Protein AF-A0A6A3P4S3-F1 (afdb_monomer_lite)

Organism: NCBI:txid129364

Radius of gyration: 17.65 Å; chains: 1; bounding box: 42×30×50 Å

Foldseek 3Di:
DQQVVLVVVCVVPVLLVVLLVLLLLLLCCCVPPPVVVQQVLCPDPVHPDRQDQQHADSRALVSSLSSLVSCVVCLVVLQVQLPDDCLLPDPDPVSNVSSVSNSCQSPPPVSVVSSVLSCLQSVVVNVLVVCVVVDVDDVVSVVVVVVPNCVSVVD

Sequence (155 aa):
MCRTLVKDVMSFLKWLEKLVAGCKDVVVFFKKMMWYKLKIKAATPEIKAPPSLAIPCDTRWGSILACLQSVLKPEKILLQLVTERGFLAAPSKAKKAGRRAVFDFVTGKELVVQREKAAKLLEPLVKFQGRFEKNRAVASEVFEMVLVLPDQIAK

Secondary structure (DSSP, 8-state):
-HHHHHHHHHHH-HHHHHHHHHHHHHHHHHHHHSHHHHHHHHTSTT-SS--------TT-HHHHHHHHHHHHTTHHHHHHHHTSTTTT--SSHHHHHHHHHHHHHHH-THHHHHHHHHHHHHHHHHHHHHHHHHS---HHHHHHHHHHHHHHH--

Structure (mmCIF, N/CA/C/O backbone):
data_AF-A0A6A3P4S3-F1
#
_entry.id   AF-A0A6A3P4S3-F1
#
loop_
_atom_site.group_PDB
_atom_site.id
_atom_site.type_symbol
_atom_site.label_atom_id
_atom_site.label_alt_id
_atom_site.label_comp_id
_atom_site.label_asym_id
_atom_site.label_entity_id
_atom_site.label_seq_id
_atom_site.pdbx_PDB_ins_code
_atom_site.Cartn_x
_atom_site.Cartn_y
_atom_site.Cartn_z
_atom_site.occupancy
_atom_site.B_iso_or_equiv
_atom_site.auth_seq_id
_atom_site.auth_comp_id
_atom_site.auth_asym_id
_atom_site.auth_atom_id
_atom_site.pdbx_PDB_model_num
ATOM 1 N N . MET A 1 1 ? 4.101 6.287 -25.239 1.00 47.91 1 MET A N 1
ATOM 2 C CA . MET A 1 1 ? 4.394 4.855 -25.001 1.00 47.91 1 MET A CA 1
ATOM 3 C C . MET A 1 1 ? 4.071 4.392 -23.577 1.00 47.91 1 MET A C 1
ATOM 5 O O . MET A 1 1 ? 3.376 3.399 -23.438 1.00 47.91 1 MET A O 1
ATOM 9 N N . CYS A 1 2 ? 4.470 5.108 -22.517 1.00 57.56 2 CYS A N 1
ATOM 10 C CA . CYS A 1 2 ? 4.378 4.594 -21.137 1.00 57.56 2 CYS A CA 1
ATOM 11 C C . CYS A 1 2 ? 2.956 4.321 -20.593 1.00 57.56 2 CYS A C 1
ATOM 13 O O . CYS A 1 2 ? 2.782 3.396 -19.811 1.00 57.56 2 CYS A O 1
ATOM 15 N N . ARG A 1 3 ? 1.922 5.075 -21.006 1.00 63.25 3 ARG A N 1
ATOM 16 C CA . ARG A 1 3 ? 0.555 4.917 -20.459 1.00 63.25 3 ARG A CA 1
ATOM 17 C C . ARG A 1 3 ? -0.093 3.570 -20.803 1.00 63.25 3 ARG A C 1
ATOM 19 O O . ARG A 1 3 ? -0.800 3.023 -19.964 1.00 63.25 3 ARG A O 1
ATOM 26 N N . THR A 1 4 ? 0.106 3.070 -22.022 1.00 66.75 4 THR A N 1
ATOM 27 C CA . THR A 1 4 ? -0.476 1.794 -22.473 1.00 66.75 4 THR A CA 1
ATOM 28 C C . THR A 1 4 ? 0.213 0.632 -21.770 1.00 66.75 4 THR A C 1
ATOM 30 O O . 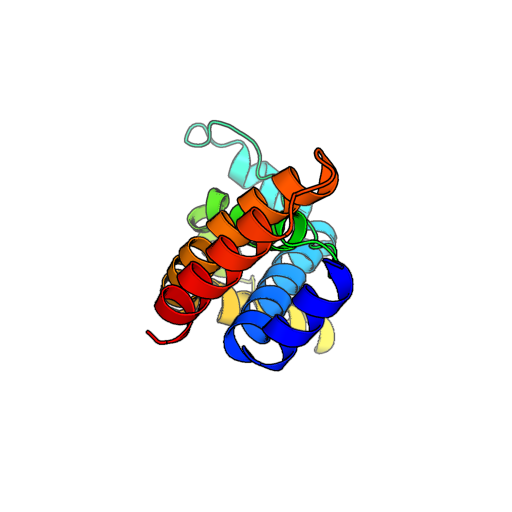THR A 1 4 ? -0.456 -0.177 -21.146 1.00 66.75 4 THR A O 1
ATOM 33 N N . LEU A 1 5 ? 1.547 0.671 -21.694 1.00 71.38 5 LEU A N 1
ATOM 34 C CA . LEU A 1 5 ? 2.336 -0.336 -20.989 1.00 71.38 5 LEU A CA 1
ATOM 35 C C . LEU A 1 5 ? 1.978 -0.449 -19.497 1.00 71.38 5 LEU A C 1
ATOM 37 O O . LEU A 1 5 ? 1.911 -1.555 -18.972 1.00 71.38 5 LEU A O 1
ATOM 41 N N . VAL A 1 6 ? 1.707 0.674 -18.813 1.00 74.12 6 VAL A N 1
ATOM 42 C CA . VAL A 1 6 ? 1.213 0.647 -17.421 1.00 74.12 6 VAL A CA 1
ATOM 43 C C . VAL A 1 6 ? -0.085 -0.143 -17.322 1.00 74.12 6 VAL A C 1
ATOM 45 O O . VAL A 1 6 ? -0.212 -1.005 -16.459 1.00 74.12 6 VAL A O 1
ATOM 48 N N . LYS A 1 7 ? -1.042 0.121 -18.212 1.00 74.88 7 LYS A N 1
ATOM 49 C CA . LYS A 1 7 ? -2.324 -0.588 -18.209 1.00 74.88 7 LYS A CA 1
ATOM 50 C C . LYS A 1 7 ? -2.165 -2.069 -18.541 1.00 74.88 7 LYS A C 1
ATOM 52 O O . LYS A 1 7 ? -2.801 -2.884 -17.884 1.00 74.88 7 LYS A O 1
ATOM 57 N N . ASP A 1 8 ? -1.317 -2.406 -19.506 1.00 77.50 8 ASP A N 1
ATOM 58 C CA . ASP A 1 8 ? -1.116 -3.787 -19.955 1.00 77.50 8 ASP A CA 1
ATOM 59 C C . ASP A 1 8 ? -0.418 -4.631 -18.882 1.00 77.50 8 ASP A C 1
ATOM 61 O O . ASP A 1 8 ? -0.841 -5.742 -18.575 1.00 77.50 8 ASP A O 1
ATOM 65 N N . VAL A 1 9 ? 0.599 -4.081 -18.216 1.00 77.00 9 VAL A N 1
ATOM 66 C CA . VAL A 1 9 ? 1.270 -4.770 -17.104 1.00 77.00 9 VAL A CA 1
ATOM 67 C C . VAL A 1 9 ? 0.348 -4.885 -15.887 1.00 77.00 9 VAL A C 1
ATOM 69 O O . VAL A 1 9 ? 0.334 -5.925 -15.237 1.00 77.00 9 VAL A O 1
ATOM 72 N N . MET A 1 10 ? -0.455 -3.861 -15.580 1.00 78.00 10 MET A N 1
ATOM 73 C CA . MET A 1 10 ? -1.433 -3.930 -14.485 1.00 78.00 10 MET A CA 1
ATOM 74 C C . MET A 1 10 ? -2.560 -4.928 -14.784 1.00 78.00 10 MET A C 1
ATOM 76 O O . MET A 1 10 ? -3.020 -5.617 -13.877 1.00 78.00 10 MET A O 1
ATOM 80 N N . SER A 1 11 ? -2.982 -5.050 -16.046 1.00 80.44 11 SER A N 1
ATOM 81 C CA . SER A 1 11 ? -3.997 -6.028 -16.447 1.00 80.44 11 SER A CA 1
ATOM 82 C C . SER A 1 11 ? -3.458 -7.461 -16.414 1.00 80.44 11 SER A C 1
ATOM 84 O O . SER A 1 11 ? -4.199 -8.366 -16.025 1.00 80.44 11 SER A O 1
ATOM 86 N N . PHE A 1 12 ? -2.176 -7.659 -16.735 1.00 81.50 12 PHE A N 1
ATOM 87 C CA . PHE A 1 12 ? -1.490 -8.946 -16.621 1.00 81.50 12 PHE A CA 1
ATOM 88 C C . PHE A 1 12 ? -1.208 -9.327 -15.155 1.00 81.50 12 PHE A C 1
ATOM 90 O O . PHE A 1 12 ? -1.477 -10.449 -14.725 1.00 81.50 12 PHE A O 1
ATOM 97 N N . LEU A 1 13 ? -0.727 -8.383 -14.343 1.00 84.25 13 LEU A N 1
ATOM 98 C CA . LEU A 1 13 ? -0.367 -8.595 -12.940 1.00 84.25 13 LEU A CA 1
ATOM 99 C C . LEU A 1 13 ? -1.514 -8.210 -12.004 1.00 84.25 13 LEU A C 1
ATOM 101 O O . LEU A 1 13 ? -1.452 -7.224 -11.267 1.00 84.25 13 LEU A O 1
ATOM 105 N N . LYS A 1 14 ? -2.550 -9.051 -11.967 1.00 84.94 14 LYS A N 1
ATOM 106 C CA . LYS A 1 14 ? -3.740 -8.838 -11.121 1.00 84.94 14 LYS A CA 1
ATOM 107 C C . LYS A 1 14 ? -3.445 -8.659 -9.633 1.00 84.94 14 LYS A C 1
ATOM 109 O O . LYS A 1 14 ? -4.193 -7.975 -8.938 1.00 84.94 14 LYS A O 1
ATOM 114 N N . TRP A 1 15 ? -2.368 -9.257 -9.128 1.00 86.00 15 TRP A N 1
ATOM 115 C CA . TRP A 1 15 ? -1.937 -9.060 -7.743 1.00 86.00 15 TRP A CA 1
ATOM 116 C C . TRP A 1 15 ? -1.437 -7.626 -7.499 1.00 86.00 15 TRP A C 1
ATOM 118 O O . TRP A 1 15 ? -1.769 -7.028 -6.478 1.00 86.00 15 TRP A O 1
ATOM 128 N N . LEU A 1 16 ? -0.707 -7.043 -8.458 1.00 83.88 16 LEU A N 1
ATOM 129 C CA . LEU A 1 16 ? -0.199 -5.675 -8.378 1.00 83.88 16 LEU A CA 1
ATOM 130 C C . LEU A 1 16 ? -1.347 -4.671 -8.498 1.00 83.88 16 LEU A C 1
ATOM 132 O O . LEU A 1 16 ? -1.398 -3.702 -7.745 1.00 83.88 16 LEU A O 1
ATOM 136 N N . GLU A 1 17 ? -2.309 -4.939 -9.384 1.00 85.38 17 GLU A N 1
ATOM 137 C CA . GLU A 1 17 ? -3.537 -4.147 -9.511 1.00 85.38 17 GLU A CA 1
ATOM 138 C C . GLU A 1 17 ? -4.299 -4.063 -8.180 1.00 85.38 17 GLU A C 1
ATOM 140 O O . GLU A 1 17 ? -4.619 -2.966 -7.711 1.00 85.38 17 GLU A O 1
ATOM 145 N N . LYS A 1 18 ? -4.507 -5.208 -7.519 1.00 87.25 18 LYS A N 1
ATOM 146 C CA . LYS A 1 18 ? -5.147 -5.278 -6.195 1.00 87.25 18 LYS A CA 1
ATOM 147 C C . LYS A 1 18 ? -4.347 -4.542 -5.119 1.00 87.25 18 LYS A C 1
ATOM 149 O O . LYS A 1 18 ? -4.936 -3.807 -4.326 1.00 87.25 18 LYS A O 1
ATOM 154 N N . LEU A 1 19 ? -3.023 -4.701 -5.104 1.00 87.38 19 LEU A N 1
ATOM 155 C CA . LEU A 1 19 ? -2.144 -4.028 -4.145 1.00 87.38 19 LEU A CA 1
ATOM 156 C C . LEU A 1 19 ? -2.234 -2.500 -4.276 1.00 87.38 19 LEU A C 1
ATOM 158 O O . LEU A 1 19 ? -2.404 -1.795 -3.280 1.00 87.38 19 LEU A O 1
ATOM 162 N N . VAL A 1 20 ? -2.162 -1.982 -5.504 1.00 87.00 20 VAL A N 1
ATOM 163 C CA . VAL A 1 20 ? -2.244 -0.539 -5.776 1.00 87.00 20 VAL A CA 1
ATOM 164 C C . VAL A 1 20 ? -3.617 0.015 -5.404 1.00 87.00 20 VAL A C 1
ATOM 166 O O . VAL A 1 20 ? -3.690 1.090 -4.803 1.00 87.00 20 VAL A O 1
ATOM 169 N N . ALA A 1 21 ? -4.695 -0.717 -5.700 1.00 88.12 21 ALA A N 1
ATOM 170 C CA . ALA A 1 21 ? -6.046 -0.339 -5.292 1.00 88.12 21 ALA A CA 1
ATOM 171 C C . ALA A 1 21 ? -6.172 -0.245 -3.760 1.00 88.12 21 ALA A C 1
ATOM 173 O O . ALA A 1 21 ? -6.624 0.778 -3.248 1.00 88.12 21 ALA A O 1
ATOM 174 N N . GLY A 1 22 ? -5.676 -1.240 -3.020 1.00 88.44 22 GLY A N 1
ATOM 175 C CA . GLY A 1 22 ? -5.691 -1.204 -1.556 1.00 88.44 22 GLY A CA 1
ATOM 176 C C . GLY A 1 22 ? -4.866 -0.050 -0.976 1.00 88.44 22 GLY A C 1
ATOM 177 O O . GLY A 1 22 ? -5.337 0.671 -0.094 1.00 88.44 22 GLY A O 1
ATOM 178 N N . CYS A 1 23 ? -3.674 0.224 -1.518 1.00 87.62 23 CYS A N 1
ATOM 179 C CA . CYS A 1 23 ? -2.884 1.389 -1.107 1.00 87.62 23 CYS A CA 1
ATOM 180 C C . CYS A 1 23 ? -3.602 2.716 -1.401 1.00 87.62 23 CYS A C 1
ATOM 182 O O . CYS A 1 23 ? -3.571 3.628 -0.570 1.00 87.62 23 CYS A O 1
ATOM 184 N N . LYS A 1 24 ? -4.287 2.825 -2.545 1.00 88.62 24 LYS A N 1
ATOM 185 C CA . LYS A 1 24 ? -5.117 3.988 -2.890 1.00 88.62 24 LYS A CA 1
ATOM 186 C C . LYS A 1 24 ? -6.244 4.176 -1.876 1.00 88.62 24 LYS A C 1
ATOM 188 O O . LYS A 1 24 ? -6.430 5.297 -1.401 1.00 88.62 24 LYS A O 1
ATOM 193 N N . ASP A 1 25 ? -6.930 3.104 -1.491 1.00 89.56 25 ASP A N 1
ATOM 194 C CA . ASP A 1 25 ? -8.010 3.148 -0.502 1.00 89.56 25 ASP A CA 1
ATOM 195 C C . ASP A 1 25 ? -7.511 3.593 0.875 1.00 89.56 25 ASP A C 1
ATOM 197 O O . ASP A 1 25 ? -8.120 4.472 1.490 1.00 89.56 25 ASP A O 1
ATOM 201 N N . VAL A 1 26 ? -6.359 3.084 1.327 1.00 88.75 26 VAL A N 1
ATOM 202 C CA . VAL A 1 26 ? -5.700 3.546 2.562 1.00 88.75 26 VAL A CA 1
ATOM 203 C C . VAL A 1 26 ? -5.410 5.044 2.485 1.00 88.75 26 VAL A C 1
ATOM 205 O O . VAL A 1 26 ? -5.801 5.804 3.376 1.00 88.75 26 VAL A O 1
ATOM 208 N N . VAL A 1 27 ? -4.761 5.499 1.411 1.00 87.75 27 VAL A N 1
ATOM 209 C CA . VAL A 1 27 ? -4.401 6.913 1.246 1.00 87.75 27 VAL A CA 1
ATOM 210 C C . VAL A 1 27 ? -5.643 7.803 1.249 1.00 87.75 27 VAL A C 1
ATOM 212 O O . VAL A 1 27 ? -5.666 8.826 1.941 1.00 87.75 27 VAL A O 1
ATOM 215 N N . VAL A 1 28 ? -6.679 7.428 0.499 1.00 89.44 28 VAL A N 1
ATOM 216 C CA . VAL A 1 28 ? -7.937 8.180 0.416 1.00 89.44 28 VAL A CA 1
ATOM 217 C C . VAL A 1 28 ? -8.635 8.210 1.771 1.00 89.44 28 VAL A C 1
ATOM 219 O O . VAL A 1 28 ? -9.069 9.279 2.206 1.00 89.44 28 VAL A O 1
ATOM 222 N N . PHE A 1 29 ? -8.711 7.073 2.461 1.00 89.31 29 PHE A N 1
ATOM 223 C CA . PHE A 1 29 ? -9.330 6.969 3.776 1.00 89.31 29 PHE A CA 1
ATOM 224 C C . PHE A 1 29 ? -8.643 7.879 4.796 1.00 89.31 29 PHE A C 1
ATOM 226 O O . PHE A 1 29 ? -9.308 8.690 5.449 1.00 89.31 29 PHE A O 1
ATOM 233 N N . PHE A 1 30 ? -7.315 7.804 4.907 1.00 87.06 30 PHE A N 1
ATOM 234 C CA . PHE A 1 30 ? -6.582 8.615 5.874 1.00 87.06 30 PHE A CA 1
ATOM 235 C C . PHE A 1 30 ? -6.620 10.098 5.521 1.00 87.06 30 PHE A C 1
ATOM 237 O O . PHE A 1 30 ? -6.870 10.904 6.414 1.00 87.06 30 PHE A O 1
ATOM 244 N N . LYS A 1 31 ? -6.482 10.480 4.245 1.00 86.12 31 LYS A N 1
ATOM 245 C CA . LYS A 1 31 ? -6.604 11.890 3.840 1.00 86.12 31 LYS A CA 1
ATOM 246 C C . LYS A 1 31 ? -7.989 12.474 4.109 1.00 86.12 31 LYS A C 1
ATOM 248 O O . LYS A 1 31 ? -8.077 13.621 4.533 1.00 86.12 31 LYS A O 1
ATOM 253 N N . LYS A 1 32 ? -9.061 11.711 3.871 1.00 86.19 32 LYS A N 1
ATOM 254 C CA . LYS A 1 32 ? -10.436 12.218 4.009 1.00 86.19 32 LYS A CA 1
ATOM 255 C C . LYS A 1 32 ? -10.975 12.157 5.434 1.00 86.19 32 LYS A C 1
ATOM 257 O O . LYS A 1 32 ? -11.731 13.039 5.818 1.00 86.19 32 LYS A O 1
ATOM 262 N N . MET A 1 33 ? -10.644 11.118 6.201 1.00 82.06 33 MET A N 1
ATOM 263 C CA . MET A 1 33 ? -11.332 10.843 7.472 1.00 82.06 33 MET A CA 1
ATOM 264 C C . MET A 1 33 ? -10.442 10.906 8.712 1.00 82.06 33 MET A C 1
ATOM 266 O O . MET A 1 33 ? -10.961 11.105 9.807 1.00 82.06 33 MET A O 1
ATOM 270 N N . MET A 1 34 ? -9.131 10.697 8.584 1.00 82.25 34 MET A N 1
ATOM 271 C CA . MET A 1 34 ? -8.247 10.454 9.739 1.00 82.25 34 MET A CA 1
ATOM 272 C C . MET A 1 34 ? -6.940 11.256 9.668 1.00 82.25 34 MET A C 1
ATOM 274 O O . MET A 1 34 ? -5.981 10.945 10.371 1.00 82.25 34 MET A O 1
ATOM 278 N N . TRP A 1 35 ? -6.892 12.299 8.835 1.00 81.81 35 TRP A N 1
ATOM 279 C CA . TRP A 1 35 ? -5.661 13.040 8.546 1.00 81.81 35 TRP A CA 1
ATOM 280 C C . TRP A 1 35 ? -5.090 13.707 9.794 1.00 81.81 35 TRP A C 1
ATOM 282 O O . TRP A 1 35 ? -3.886 13.673 10.030 1.00 81.81 35 TRP A O 1
ATOM 292 N N . TYR A 1 36 ? -5.974 14.249 10.633 1.00 81.44 36 TYR A N 1
ATOM 293 C CA . TYR A 1 36 ? -5.607 14.845 11.913 1.00 81.44 36 TYR A CA 1
ATOM 294 C C . TYR A 1 36 ? -4.980 13.812 12.864 1.00 81.44 36 TYR A C 1
ATOM 296 O O . TYR A 1 36 ? -3.910 14.066 13.406 1.00 81.44 36 TYR A O 1
ATOM 304 N N . LYS A 1 37 ? -5.577 12.617 13.006 1.00 81.81 37 LYS A N 1
ATOM 305 C CA . LYS A 1 37 ? -5.029 11.542 13.851 1.00 81.81 37 LYS A CA 1
ATOM 306 C C . LYS A 1 37 ? -3.669 11.073 13.358 1.00 81.81 37 LYS A C 1
ATOM 308 O O . LYS A 1 37 ? -2.767 10.859 14.162 1.00 81.81 37 LYS A O 1
ATOM 313 N N . LEU A 1 38 ? -3.528 10.943 12.039 1.00 80.94 38 LEU A N 1
ATOM 314 C CA . LEU A 1 38 ? -2.269 10.561 11.419 1.00 80.94 38 LEU A CA 1
ATOM 315 C C . LEU A 1 38 ? -1.181 11.607 11.682 1.00 80.94 38 LEU A C 1
ATOM 317 O O . LEU A 1 38 ? -0.074 11.235 12.049 1.00 80.94 38 LEU A O 1
ATOM 321 N N . LYS A 1 39 ? -1.497 12.903 11.560 1.00 79.00 39 LYS A N 1
ATOM 322 C CA . LYS A 1 39 ? -0.566 13.995 11.881 1.00 79.00 39 LYS A CA 1
ATOM 323 C C . LYS A 1 39 ? -0.160 14.014 13.353 1.00 79.00 39 LYS A C 1
ATOM 325 O O . LYS A 1 39 ? 1.021 14.162 13.633 1.00 79.00 39 LYS A O 1
ATOM 330 N N . ILE A 1 40 ? -1.112 13.840 14.271 1.00 79.25 40 ILE A N 1
ATOM 331 C CA . ILE A 1 40 ? -0.840 13.830 15.717 1.00 79.25 40 ILE A CA 1
ATOM 332 C C . ILE A 1 40 ? 0.091 12.668 16.074 1.00 79.25 40 ILE A C 1
ATOM 334 O O . ILE A 1 40 ? 1.117 12.884 16.710 1.00 79.25 40 ILE A O 1
ATOM 338 N N . LYS A 1 41 ? -0.211 11.449 15.608 1.00 77.19 41 LYS A N 1
ATOM 339 C CA . LYS A 1 41 ? 0.672 10.296 15.832 1.00 77.19 41 LYS A CA 1
ATOM 340 C C . LYS A 1 41 ? 2.009 10.392 15.114 1.00 77.19 41 LYS A C 1
ATOM 342 O O . LYS A 1 41 ? 2.946 9.724 15.518 1.00 77.19 41 LYS A O 1
ATOM 347 N N . ALA A 1 42 ? 2.086 11.175 14.044 1.00 73.75 42 ALA A N 1
ATOM 348 C CA . ALA A 1 42 ? 3.326 11.394 13.326 1.00 73.75 42 ALA A CA 1
ATOM 349 C C . ALA A 1 42 ? 4.228 12.475 13.931 1.00 73.75 42 ALA A C 1
ATOM 351 O O . ALA A 1 42 ? 5.385 12.574 13.541 1.00 73.75 42 ALA A O 1
ATOM 352 N N . ALA A 1 43 ? 3.697 13.297 14.835 1.00 69.12 43 ALA A N 1
ATOM 353 C CA . ALA A 1 43 ? 4.426 14.370 15.501 1.00 69.12 43 ALA A CA 1
ATOM 354 C C . ALA A 1 43 ? 5.158 13.900 16.774 1.00 69.12 43 ALA A C 1
ATOM 356 O O . ALA A 1 43 ? 5.703 14.721 17.507 1.00 69.12 43 ALA A O 1
ATOM 357 N N . THR A 1 44 ? 5.163 12.595 17.065 1.00 64.88 44 THR A N 1
ATOM 358 C CA . THR A 1 44 ? 5.938 12.021 18.168 1.00 64.88 44 THR A CA 1
ATOM 359 C C . THR A 1 44 ? 7.440 12.010 17.848 1.00 64.88 44 THR A C 1
ATOM 361 O O . THR A 1 44 ? 7.828 11.892 16.683 1.00 64.88 44 THR A O 1
ATOM 364 N N . PRO A 1 45 ? 8.310 12.104 18.874 1.00 56.44 45 PRO A N 1
ATOM 365 C CA . PRO A 1 45 ? 9.759 12.299 18.712 1.00 56.44 45 PRO A CA 1
ATOM 366 C C . PRO A 1 45 ? 10.496 11.177 17.958 1.00 56.44 45 PRO A C 1
ATOM 368 O O . PRO A 1 45 ? 11.645 11.350 17.566 1.00 56.44 45 PRO A O 1
ATOM 371 N N . GLU A 1 46 ? 9.847 10.041 17.706 1.00 55.91 46 GLU A N 1
ATOM 372 C CA . GLU A 1 46 ? 10.412 8.916 16.953 1.00 55.91 46 GLU A CA 1
ATOM 373 C C . GLU A 1 46 ? 10.447 9.149 15.428 1.00 55.91 46 GLU A C 1
ATOM 375 O O . GLU A 1 46 ? 11.053 8.366 14.693 1.00 55.91 46 GLU A O 1
ATOM 380 N N . ILE A 1 47 ? 9.803 10.207 14.918 1.00 57.00 47 ILE A N 1
ATOM 381 C CA . ILE A 1 47 ? 9.523 10.364 13.485 1.00 57.00 47 ILE A CA 1
ATOM 382 C C . ILE A 1 47 ? 10.197 11.622 12.927 1.00 57.00 47 ILE A C 1
ATOM 384 O O . ILE A 1 47 ? 9.837 12.750 13.243 1.00 57.00 47 ILE A O 1
ATOM 388 N N . LYS A 1 48 ? 11.162 11.422 12.017 1.00 53.41 48 LYS A N 1
ATOM 389 C CA . LYS A 1 48 ? 11.944 12.504 11.384 1.00 53.41 48 LYS A CA 1
ATOM 390 C C . LYS A 1 48 ? 11.169 13.350 10.358 1.00 53.41 48 LYS A C 1
ATOM 392 O O . LYS A 1 48 ? 11.665 14.402 9.969 1.00 53.41 48 LYS A O 1
ATOM 397 N N . ALA A 1 49 ? 10.000 12.910 9.878 1.00 54.00 49 ALA A N 1
ATOM 398 C CA . ALA A 1 49 ? 9.191 13.674 8.922 1.00 54.00 49 ALA A CA 1
ATOM 399 C C . ALA A 1 49 ? 7.710 13.245 8.916 1.00 54.00 49 ALA A C 1
ATOM 401 O O . ALA A 1 49 ? 7.423 12.049 9.018 1.00 54.00 49 ALA A O 1
ATOM 402 N N . PRO A 1 50 ? 6.760 14.181 8.720 1.00 57.50 50 PRO A N 1
ATOM 403 C CA . PRO A 1 50 ? 5.342 13.854 8.634 1.00 57.50 50 PRO A CA 1
ATOM 404 C C . PRO A 1 50 ? 5.043 12.910 7.452 1.00 57.50 50 PRO A C 1
ATOM 406 O O . PRO A 1 50 ? 5.639 13.046 6.378 1.00 57.50 50 PRO A O 1
ATOM 409 N N . PRO A 1 51 ? 4.094 11.967 7.603 1.00 64.88 51 PRO A N 1
ATOM 410 C CA . PRO A 1 51 ? 3.726 11.025 6.561 1.00 64.88 51 PRO A CA 1
ATOM 411 C C . PRO A 1 51 ? 3.132 11.756 5.363 1.00 64.88 51 PRO A C 1
ATOM 413 O O . PRO A 1 51 ? 2.010 12.262 5.396 1.00 64.88 51 PRO A O 1
ATOM 416 N N . SER A 1 52 ? 3.890 11.782 4.271 1.00 69.50 52 SER A N 1
ATOM 417 C CA . SER A 1 52 ? 3.402 12.241 2.977 1.00 69.50 52 SER A CA 1
ATOM 418 C C . SER A 1 52 ? 2.681 11.088 2.293 1.00 69.50 52 SER A C 1
ATOM 420 O O . SER A 1 52 ? 3.322 10.285 1.625 1.00 69.50 52 SER A O 1
ATOM 422 N N . LEU A 1 53 ? 1.362 10.980 2.494 1.00 73.44 53 LEU A N 1
ATOM 423 C CA . LEU A 1 53 ? 0.516 10.029 1.769 1.00 73.44 53 LEU A CA 1
ATOM 424 C C . LEU A 1 53 ? 0.319 10.501 0.316 1.00 73.44 53 LEU A C 1
ATOM 426 O O . LEU A 1 53 ? -0.185 11.603 0.079 1.00 73.44 53 LEU A O 1
ATOM 430 N N . ALA A 1 54 ? 0.663 9.669 -0.664 1.00 72.00 54 ALA A N 1
ATOM 431 C CA . ALA A 1 54 ? 0.592 9.993 -2.088 1.00 72.00 54 ALA A CA 1
ATOM 432 C C . ALA A 1 54 ? -0.552 9.221 -2.755 1.00 72.00 54 ALA A C 1
ATOM 434 O O . ALA A 1 54 ? -0.648 8.003 -2.639 1.00 72.00 54 ALA A O 1
ATOM 435 N N . ILE A 1 55 ? -1.438 9.937 -3.453 1.00 70.69 55 ILE A N 1
ATOM 436 C CA . ILE A 1 55 ? -2.491 9.302 -4.259 1.00 70.69 55 ILE A CA 1
ATOM 437 C C . ILE A 1 55 ? -1.839 8.889 -5.584 1.00 70.69 55 ILE A C 1
ATOM 439 O O . ILE A 1 55 ? -1.183 9.735 -6.198 1.00 70.69 55 ILE A O 1
ATOM 443 N N . PRO A 1 56 ? -1.985 7.630 -6.031 1.00 69.50 56 PRO A N 1
ATOM 444 C CA . PRO A 1 56 ? -1.382 7.201 -7.279 1.00 69.50 56 PRO A CA 1
ATOM 445 C C . PRO A 1 56 ? -2.098 7.874 -8.453 1.00 69.50 56 PRO A C 1
ATOM 447 O O . PRO A 1 56 ? -3.321 8.014 -8.464 1.00 69.50 56 PRO A O 1
ATOM 450 N N . CYS A 1 57 ? -1.319 8.278 -9.454 1.00 66.56 57 CYS A N 1
ATOM 451 C CA . CYS A 1 57 ? -1.826 8.589 -10.781 1.00 66.56 57 CYS A CA 1
ATOM 452 C C . CYS A 1 57 ? -1.657 7.333 -11.634 1.00 66.56 57 CYS A C 1
ATOM 454 O O . CYS A 1 57 ? -0.529 6.917 -11.902 1.00 66.56 57 CYS A O 1
ATOM 456 N N . ASP A 1 58 ? -2.773 6.757 -12.078 1.00 62.47 58 ASP A N 1
ATOM 457 C CA . ASP A 1 58 ? -2.861 5.429 -12.710 1.00 62.47 58 ASP A CA 1
ATOM 458 C C . ASP A 1 58 ? -2.169 5.346 -14.097 1.00 62.47 58 ASP A C 1
ATOM 460 O O . ASP A 1 58 ? -2.326 4.380 -14.836 1.00 62.47 58 ASP A O 1
ATOM 464 N N . THR A 1 59 ? -1.420 6.380 -14.495 1.00 63.78 59 THR A N 1
ATOM 465 C CA . THR A 1 59 ? -0.775 6.503 -15.813 1.00 63.78 59 THR A CA 1
ATOM 466 C C . THR A 1 59 ? 0.749 6.570 -15.762 1.00 63.78 59 THR A C 1
ATOM 468 O O . THR A 1 59 ? 1.379 6.614 -16.819 1.00 63.78 59 THR A O 1
ATOM 471 N N . ARG A 1 60 ? 1.356 6.600 -14.567 1.00 72.81 60 ARG A N 1
ATOM 472 C CA . ARG A 1 60 ? 2.810 6.743 -14.397 1.00 72.81 60 ARG A CA 1
ATOM 473 C C . ARG A 1 60 ? 3.326 5.779 -13.337 1.00 72.81 60 ARG A C 1
ATOM 475 O O . ARG A 1 60 ? 2.866 5.826 -12.194 1.00 72.81 60 ARG A O 1
ATOM 482 N N . TRP A 1 61 ? 4.346 4.992 -13.681 1.00 78.12 61 TRP A N 1
ATOM 483 C CA . TRP A 1 61 ? 4.999 4.075 -12.743 1.00 78.12 61 TRP A CA 1
ATOM 484 C C . TRP A 1 61 ? 5.520 4.807 -11.509 1.00 78.12 61 TRP A C 1
ATOM 486 O O . TRP A 1 61 ? 5.356 4.327 -10.391 1.00 78.12 61 TRP A O 1
ATOM 496 N N . GLY A 1 62 ? 6.056 6.018 -11.697 1.00 76.56 62 GLY A N 1
ATOM 497 C CA . GLY A 1 62 ? 6.571 6.836 -10.598 1.00 76.56 62 GLY A CA 1
ATOM 498 C C . GLY A 1 62 ? 5.494 7.218 -9.582 1.00 76.56 62 GLY A C 1
ATOM 499 O O . GLY A 1 62 ? 5.754 7.232 -8.383 1.00 76.56 62 GLY A O 1
ATOM 500 N N . SER A 1 63 ? 4.263 7.470 -10.032 1.00 80.94 63 SER A N 1
ATOM 501 C CA . SER A 1 63 ? 3.151 7.792 -9.134 1.00 80.94 63 SER A CA 1
ATOM 502 C C . SER A 1 63 ? 2.618 6.561 -8.401 1.00 80.94 63 SER A C 1
ATOM 504 O O . SER A 1 63 ? 2.236 6.670 -7.237 1.00 80.94 63 SER A O 1
ATOM 506 N N . ILE A 1 64 ? 2.619 5.395 -9.055 1.00 82.19 64 ILE A N 1
ATOM 507 C CA . ILE A 1 64 ? 2.271 4.115 -8.425 1.00 82.19 64 ILE A CA 1
ATOM 508 C C . ILE A 1 64 ? 3.300 3.778 -7.339 1.00 82.19 64 ILE A C 1
ATOM 510 O O . ILE A 1 64 ? 2.925 3.560 -6.187 1.00 82.19 64 ILE A O 1
ATOM 514 N N . LEU A 1 65 ? 4.593 3.834 -7.672 1.00 82.50 65 LEU A N 1
ATOM 515 C CA . LEU A 1 65 ? 5.681 3.602 -6.723 1.00 82.50 65 LEU A CA 1
ATOM 516 C C . LEU A 1 65 ? 5.622 4.587 -5.546 1.00 82.50 65 LEU A C 1
ATOM 518 O O . LEU A 1 65 ? 5.713 4.169 -4.392 1.00 82.50 65 LEU A O 1
ATOM 522 N N . ALA A 1 66 ? 5.393 5.876 -5.814 1.00 82.81 66 ALA A N 1
ATOM 523 C CA . ALA A 1 66 ? 5.245 6.885 -4.768 1.00 82.81 66 ALA A CA 1
ATOM 524 C C . ALA A 1 66 ? 4.063 6.587 -3.830 1.00 82.81 66 ALA A C 1
ATOM 526 O O . ALA A 1 66 ? 4.194 6.756 -2.619 1.00 82.81 66 ALA A O 1
ATOM 527 N N . CYS A 1 67 ? 2.928 6.107 -4.353 1.00 85.06 67 CYS A N 1
ATOM 528 C CA . CYS A 1 67 ? 1.797 5.691 -3.523 1.00 85.06 67 CYS A CA 1
ATOM 529 C C . CYS A 1 67 ? 2.170 4.524 -2.601 1.00 85.06 67 CYS A C 1
ATOM 531 O O . CYS A 1 67 ? 1.984 4.626 -1.386 1.00 85.06 67 CYS A O 1
ATOM 533 N N . LEU A 1 68 ? 2.772 3.464 -3.146 1.00 83.25 68 LEU A N 1
ATOM 534 C CA . LEU A 1 68 ? 3.207 2.305 -2.360 1.00 83.25 68 LEU A CA 1
ATOM 535 C C . LEU A 1 68 ? 4.197 2.715 -1.256 1.00 83.25 68 LEU A C 1
ATOM 537 O O . LEU A 1 68 ? 4.022 2.361 -0.088 1.00 83.25 68 LEU A O 1
ATOM 541 N N . GLN A 1 69 ? 5.198 3.530 -1.600 1.00 81.56 69 GLN A N 1
ATOM 542 C CA . GLN A 1 69 ? 6.185 4.045 -0.647 1.00 81.56 69 GLN A CA 1
ATOM 543 C C . GLN A 1 69 ? 5.554 4.956 0.415 1.00 81.56 69 GLN A C 1
ATOM 545 O O . GLN A 1 69 ? 5.997 4.975 1.564 1.00 81.56 69 GLN A O 1
ATOM 550 N N . SER A 1 70 ? 4.514 5.705 0.054 1.00 82.00 70 SER A N 1
ATOM 551 C CA . SER A 1 70 ? 3.828 6.608 0.976 1.00 82.00 70 SER A CA 1
ATOM 552 C C . SER A 1 70 ? 3.036 5.891 2.067 1.00 82.00 70 SER A C 1
ATOM 554 O O . SER A 1 70 ? 2.943 6.403 3.179 1.00 82.00 70 SER A O 1
ATOM 556 N N . VAL A 1 71 ? 2.505 4.702 1.767 1.00 83.06 71 VAL A N 1
ATOM 557 C CA . VAL A 1 71 ? 1.843 3.821 2.742 1.00 83.06 71 VAL A CA 1
ATOM 558 C C . VAL A 1 71 ? 2.882 3.049 3.565 1.00 83.06 71 VAL A C 1
ATOM 560 O O . VAL A 1 71 ? 2.665 2.802 4.747 1.00 83.06 71 VAL A O 1
ATOM 563 N N . LEU A 1 72 ? 4.041 2.736 2.971 1.00 77.75 72 LEU A N 1
ATOM 564 C CA . LEU A 1 72 ? 5.157 2.047 3.629 1.00 77.75 72 LEU A CA 1
ATOM 565 C C . LEU A 1 72 ? 5.821 2.849 4.736 1.00 77.75 72 LEU A C 1
ATOM 567 O O . LEU A 1 72 ? 5.981 2.352 5.847 1.00 77.75 72 LEU A O 1
ATOM 571 N N . LYS A 1 73 ? 6.259 4.070 4.429 1.00 79.69 73 LYS A N 1
ATOM 572 C CA . LYS A 1 73 ? 7.074 4.852 5.367 1.00 79.69 73 LYS A CA 1
ATOM 573 C C . LYS A 1 73 ? 6.412 4.984 6.752 1.00 79.69 73 LYS A C 1
ATOM 575 O O . LYS A 1 73 ? 7.118 4.822 7.743 1.00 79.69 73 LYS A O 1
ATOM 580 N N . PRO A 1 74 ? 5.087 5.208 6.853 1.00 81.12 74 PRO A N 1
ATOM 581 C CA . PRO A 1 74 ? 4.384 5.241 8.130 1.00 81.12 74 PRO A CA 1
ATOM 582 C C . PRO A 1 74 ? 3.677 3.931 8.510 1.00 81.12 74 PRO A C 1
ATOM 584 O O . PRO A 1 74 ? 2.744 3.981 9.307 1.00 81.12 74 PRO A O 1
ATOM 587 N N . GLU A 1 75 ? 4.074 2.768 7.988 1.00 82.88 75 GLU A N 1
ATOM 588 C CA . GLU A 1 75 ? 3.370 1.492 8.209 1.00 82.88 75 GLU A CA 1
ATOM 589 C C . GLU A 1 75 ? 3.102 1.202 9.692 1.00 82.88 75 GLU A C 1
ATOM 591 O O . GLU A 1 75 ? 1.969 0.912 10.067 1.00 82.88 75 GLU A O 1
ATOM 596 N N . LYS A 1 76 ? 4.105 1.382 10.561 1.00 82.75 76 LYS A N 1
ATOM 597 C CA . LYS A 1 76 ? 3.950 1.197 12.015 1.00 82.75 76 LYS A CA 1
ATOM 598 C C . LYS A 1 76 ? 2.865 2.103 12.607 1.00 82.75 76 LYS A C 1
ATOM 600 O O . LYS A 1 76 ? 2.089 1.669 13.453 1.00 82.75 76 LYS A O 1
ATOM 605 N N . ILE A 1 77 ? 2.786 3.350 12.146 1.00 83.44 77 ILE A N 1
ATOM 606 C CA . ILE A 1 77 ? 1.797 4.335 12.604 1.00 83.44 77 ILE A CA 1
ATOM 607 C C . ILE A 1 77 ? 0.407 3.946 12.107 1.00 83.44 77 ILE A C 1
ATOM 609 O O . ILE A 1 77 ? -0.560 3.993 12.867 1.00 83.44 77 ILE A O 1
ATOM 613 N N . LEU A 1 78 ? 0.304 3.553 10.834 1.00 85.88 78 LEU A N 1
ATOM 614 C CA . LEU A 1 78 ? -0.946 3.080 10.248 1.00 85.88 78 LEU A CA 1
ATOM 615 C C . LEU A 1 78 ? -1.452 1.855 11.006 1.00 85.88 78 LEU A C 1
ATOM 617 O O . LEU A 1 78 ? -2.616 1.847 11.396 1.00 85.88 78 LEU A O 1
ATOM 621 N N . LEU A 1 79 ? -0.573 0.891 11.294 1.00 87.25 79 LEU A N 1
ATOM 622 C CA . LEU A 1 79 ? -0.894 -0.292 12.084 1.00 87.25 79 LEU A CA 1
ATOM 623 C C . LEU A 1 79 ? -1.437 0.109 13.459 1.00 87.25 79 LEU A C 1
ATOM 625 O O . LEU A 1 79 ? -2.553 -0.266 13.800 1.00 87.25 79 LEU A O 1
ATOM 629 N N . GLN A 1 80 ? -0.718 0.960 14.195 1.00 86.88 80 GLN A N 1
ATOM 630 C CA . GLN A 1 80 ? -1.176 1.451 15.495 1.00 86.88 80 GLN A CA 1
ATOM 631 C C . GLN A 1 80 ? -2.535 2.164 15.429 1.00 86.88 80 GLN A C 1
ATOM 633 O O . GLN A 1 80 ? -3.306 2.078 16.380 1.00 86.88 80 GLN A O 1
ATOM 638 N N . LEU A 1 81 ? -2.823 2.918 14.361 1.00 87.69 81 LEU A N 1
ATOM 639 C CA . LEU A 1 81 ? -4.099 3.625 14.187 1.00 87.69 81 LEU A CA 1
ATOM 640 C C . LEU A 1 81 ? -5.249 2.672 13.867 1.00 87.69 81 LEU A C 1
ATOM 642 O O . LEU A 1 81 ? -6.353 2.871 14.370 1.00 87.69 81 LEU A O 1
ATOM 646 N N . VAL A 1 82 ? -5.020 1.657 13.030 1.00 89.06 82 VAL A N 1
ATOM 647 C CA . VAL A 1 82 ? -6.074 0.692 12.686 1.00 89.06 82 VAL A CA 1
ATOM 648 C C . VAL A 1 82 ? -6.337 -0.292 13.828 1.00 89.06 82 VAL A C 1
ATOM 650 O O . VAL A 1 82 ? -7.467 -0.749 13.984 1.00 89.06 82 VAL A O 1
ATOM 653 N N . THR A 1 83 ? -5.341 -0.573 14.674 1.00 89.12 83 THR A N 1
ATOM 654 C CA . THR A 1 83 ? -5.493 -1.434 15.859 1.00 89.12 83 THR A CA 1
ATOM 655 C C . THR A 1 83 ? -6.024 -0.702 17.094 1.00 89.12 83 THR A C 1
ATOM 657 O O . THR A 1 83 ? -6.233 -1.332 18.128 1.00 89.12 83 THR A O 1
ATOM 660 N N . GLU A 1 84 ? -6.248 0.616 17.029 1.00 88.56 84 GLU A N 1
ATOM 661 C CA . GLU A 1 84 ? -6.833 1.370 18.142 1.00 88.56 84 GLU A CA 1
ATOM 662 C C . GLU A 1 84 ? -8.208 0.828 18.543 1.00 88.56 84 GLU A C 1
ATOM 664 O O . GLU A 1 84 ? -9.060 0.501 17.705 1.00 88.56 84 GLU A O 1
ATOM 669 N N . ARG A 1 85 ? -8.467 0.814 19.856 1.00 83.19 85 ARG A N 1
ATOM 670 C CA . ARG A 1 85 ? -9.786 0.472 20.386 1.00 83.19 85 ARG A CA 1
ATOM 671 C C . ARG A 1 85 ? -10.824 1.425 19.786 1.00 83.19 85 ARG A C 1
ATOM 673 O O . ARG A 1 85 ? -10.705 2.642 19.875 1.00 83.19 85 ARG A O 1
ATOM 680 N N . GLY A 1 86 ? -11.849 0.856 19.155 1.00 85.12 86 GLY A N 1
ATOM 681 C CA . GLY A 1 86 ? -12.901 1.630 18.498 1.00 85.12 86 GLY A CA 1
ATOM 682 C C . GLY A 1 86 ? -12.570 2.094 17.076 1.00 85.12 86 GLY A C 1
ATOM 683 O O . GLY A 1 86 ? -13.397 2.782 16.480 1.00 85.12 86 GLY A O 1
ATOM 684 N N . PHE A 1 87 ? -11.447 1.686 16.470 1.00 87.56 87 PHE A N 1
ATOM 685 C CA . PHE A 1 87 ? -11.216 1.948 15.044 1.00 87.56 87 PHE A CA 1
ATOM 686 C C . PHE A 1 87 ? -12.373 1.402 14.197 1.00 87.56 87 PHE A C 1
ATOM 688 O O . PHE A 1 87 ? -12.963 2.125 13.404 1.00 87.56 87 PHE A O 1
ATOM 695 N N . LEU A 1 88 ? -12.796 0.165 14.447 1.00 89.44 88 LEU A N 1
ATOM 696 C CA . LEU A 1 88 ? -13.905 -0.481 13.736 1.00 89.44 88 LEU A CA 1
ATOM 697 C C . LEU A 1 88 ? -15.296 0.003 14.180 1.00 89.44 88 LEU A C 1
ATOM 699 O O . LEU A 1 88 ? -16.302 -0.388 13.579 1.00 89.44 88 LEU A O 1
ATOM 703 N N . ALA A 1 89 ? -15.368 0.849 15.210 1.00 87.88 89 ALA A N 1
ATOM 704 C CA . ALA A 1 89 ? -16.607 1.501 15.597 1.00 87.88 89 ALA A CA 1
ATOM 705 C C . ALA A 1 89 ? -16.907 2.617 14.588 1.00 87.88 89 ALA A C 1
ATOM 707 O O . ALA A 1 89 ? -16.127 3.554 14.401 1.00 87.88 89 ALA A O 1
ATOM 708 N N . ALA A 1 90 ? -18.037 2.499 13.897 1.00 83.69 90 ALA A N 1
ATOM 709 C CA . ALA A 1 90 ? -18.481 3.483 12.924 1.00 83.69 90 ALA A CA 1
ATOM 710 C C . ALA A 1 90 ? -20.008 3.621 12.973 1.00 83.69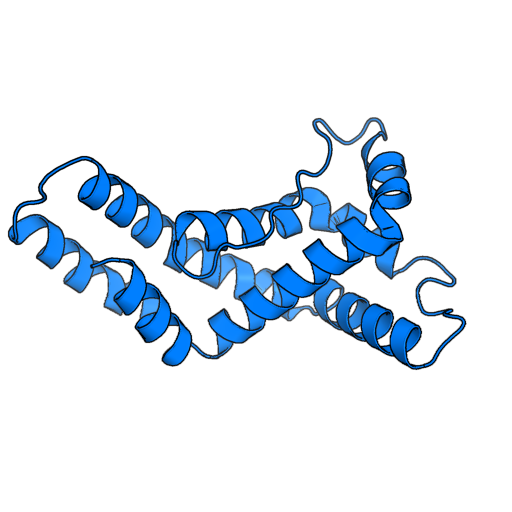 90 ALA A C 1
ATOM 712 O O . ALA A 1 90 ? -20.695 2.612 13.140 1.00 83.69 90 ALA A O 1
ATOM 713 N N . PRO A 1 91 ? -20.539 4.843 12.784 1.00 81.94 91 PRO A N 1
ATOM 714 C CA . PRO A 1 91 ? -21.964 5.124 12.950 1.00 81.94 91 PRO A CA 1
ATOM 715 C C . PRO A 1 91 ? -22.833 4.562 11.817 1.00 81.94 91 PRO A C 1
ATOM 717 O O . PRO A 1 91 ? -24.034 4.413 11.986 1.00 81.94 91 PRO A O 1
ATOM 720 N N . SER A 1 92 ? -22.251 4.249 10.654 1.00 90.25 92 SER A N 1
ATOM 721 C CA . SER A 1 92 ? -22.984 3.686 9.518 1.00 90.25 92 SER A CA 1
ATOM 722 C C . SER A 1 92 ? -22.298 2.447 8.953 1.00 90.25 92 SER A C 1
ATOM 724 O O . SER A 1 92 ? -21.070 2.318 9.008 1.00 90.25 92 SER A O 1
ATOM 726 N N . LYS A 1 93 ? -23.093 1.555 8.347 1.00 87.69 93 LYS A N 1
ATOM 727 C CA . LYS A 1 93 ? -22.613 0.321 7.702 1.00 87.69 93 LYS A CA 1
ATOM 728 C C . LYS A 1 93 ? -21.560 0.610 6.625 1.00 87.69 93 LYS A C 1
ATOM 730 O O . LYS A 1 93 ? -20.530 -0.053 6.598 1.00 87.69 93 LYS A O 1
ATOM 735 N N . ALA A 1 94 ? -21.767 1.648 5.810 1.00 85.31 94 ALA A N 1
ATOM 736 C CA . ALA A 1 94 ? -20.818 2.064 4.774 1.00 85.31 94 ALA A CA 1
ATOM 737 C C . ALA A 1 94 ? -19.475 2.536 5.361 1.00 85.31 94 ALA A C 1
ATOM 739 O O . ALA A 1 94 ? -18.412 2.104 4.917 1.00 85.31 94 ALA A O 1
ATOM 740 N N . LYS A 1 95 ? -19.502 3.361 6.420 1.00 85.06 95 LYS A N 1
ATOM 741 C CA . LYS A 1 95 ? -18.273 3.789 7.108 1.00 85.06 95 LYS A CA 1
ATOM 742 C C . LYS A 1 95 ? -17.571 2.603 7.772 1.00 85.06 95 LYS A C 1
ATOM 744 O O . LYS A 1 95 ? -16.349 2.523 7.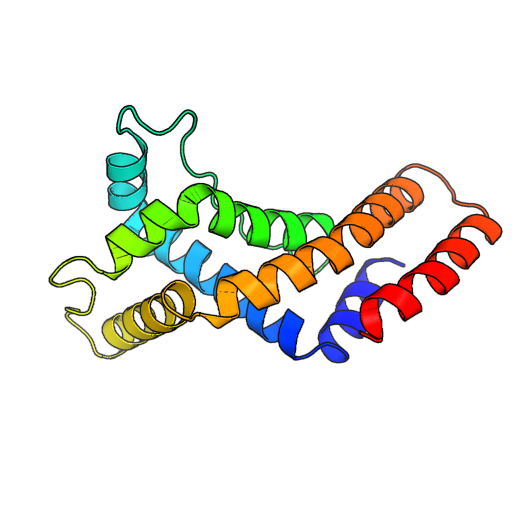713 1.00 85.06 95 LYS A O 1
ATOM 749 N N . LYS A 1 96 ? -18.326 1.668 8.360 1.00 89.50 96 LYS A N 1
ATOM 750 C CA . LYS A 1 96 ? -17.781 0.444 8.965 1.00 89.50 96 LYS A CA 1
ATOM 751 C C . LYS A 1 96 ? -17.090 -0.442 7.929 1.00 89.50 96 LYS A C 1
ATOM 753 O O . LYS A 1 96 ? -15.998 -0.924 8.205 1.00 89.50 96 LYS A O 1
ATOM 758 N N . ALA A 1 97 ? -17.684 -0.608 6.747 1.00 89.69 97 ALA A N 1
ATOM 759 C CA . ALA A 1 97 ? -17.096 -1.372 5.649 1.00 89.69 97 ALA A CA 1
ATOM 760 C C . ALA A 1 97 ? -15.772 -0.758 5.169 1.00 89.69 97 ALA A C 1
ATOM 762 O O . ALA A 1 97 ? -14.776 -1.467 5.080 1.00 89.69 97 ALA A O 1
ATOM 763 N N . GLY A 1 98 ? -15.721 0.565 4.968 1.00 87.19 98 GLY A N 1
ATOM 764 C CA . GLY A 1 98 ? -14.476 1.247 4.590 1.00 87.19 98 GLY A CA 1
ATOM 765 C C . GLY A 1 98 ? -13.374 1.113 5.648 1.00 87.19 98 GLY A C 1
ATOM 766 O O . GLY A 1 98 ? -12.224 0.842 5.316 1.00 87.19 98 GLY A O 1
ATOM 767 N N . ARG A 1 99 ? -13.723 1.228 6.938 1.00 90.44 99 ARG A N 1
ATOM 768 C CA . ARG A 1 99 ? -12.770 0.988 8.036 1.00 90.44 99 ARG A CA 1
ATOM 769 C C . ARG A 1 99 ? -12.295 -0.459 8.078 1.00 90.44 99 ARG A C 1
ATOM 771 O O . ARG A 1 99 ? -11.110 -0.692 8.267 1.00 90.44 99 ARG A O 1
ATOM 778 N N . ARG A 1 100 ? -13.201 -1.420 7.884 1.00 91.62 100 ARG A N 1
ATOM 779 C CA . ARG A 1 100 ? -12.869 -2.846 7.834 1.00 91.62 100 ARG A CA 1
ATOM 780 C C . ARG A 1 100 ? -11.898 -3.152 6.694 1.00 91.62 100 ARG A C 1
ATOM 782 O O . ARG A 1 100 ? -10.869 -3.747 6.960 1.00 91.62 100 ARG A O 1
ATOM 789 N N . ALA A 1 101 ? -12.170 -2.664 5.485 1.00 90.38 101 ALA A N 1
ATOM 790 C CA . ALA A 1 101 ? -11.294 -2.864 4.331 1.00 90.38 101 ALA A CA 1
ATOM 791 C C . ALA A 1 101 ? -9.874 -2.325 4.579 1.00 90.38 101 ALA A C 1
ATOM 793 O O . ALA A 1 101 ? -8.893 -3.016 4.325 1.00 90.38 101 ALA A O 1
ATOM 794 N N . VAL A 1 102 ? -9.757 -1.119 5.150 1.00 90.56 102 VAL A N 1
ATOM 795 C CA . VAL A 1 102 ? -8.456 -0.535 5.518 1.00 90.56 102 VAL A CA 1
ATOM 796 C C . VAL A 1 102 ? -7.771 -1.331 6.631 1.00 90.56 102 VAL A C 1
ATOM 798 O O . VAL A 1 102 ? -6.563 -1.534 6.568 1.00 90.56 102 VAL A O 1
ATOM 801 N N . PHE A 1 103 ? -8.522 -1.795 7.635 1.00 91.44 103 PHE A N 1
ATOM 802 C CA . PHE A 1 103 ? -7.990 -2.641 8.705 1.00 91.44 103 PHE A CA 1
ATOM 803 C C . PHE A 1 103 ? -7.421 -3.947 8.150 1.00 91.44 103 PHE A C 1
ATOM 805 O O . PHE A 1 103 ? -6.261 -4.260 8.403 1.00 91.44 103 PHE A O 1
ATOM 812 N N . ASP A 1 104 ? -8.220 -4.683 7.378 1.00 91.25 104 ASP A N 1
ATOM 813 C CA . ASP A 1 104 ? -7.851 -5.992 6.840 1.00 91.25 104 ASP A CA 1
ATOM 814 C C . ASP A 1 104 ? -6.645 -5.864 5.894 1.00 91.25 104 ASP A C 1
ATOM 816 O O . ASP A 1 104 ? -5.731 -6.682 5.938 1.00 91.25 104 ASP A O 1
ATOM 820 N N . PHE A 1 105 ? -6.587 -4.787 5.103 1.00 89.62 105 PHE A N 1
ATOM 821 C CA . PHE A 1 105 ? -5.456 -4.516 4.219 1.00 89.62 105 PHE A CA 1
ATOM 822 C C . PHE A 1 105 ? -4.169 -4.181 4.987 1.00 89.62 105 PHE A C 1
ATOM 824 O O . PHE A 1 105 ? -3.132 -4.779 4.719 1.00 89.62 105 PHE A O 1
ATOM 831 N N . VAL A 1 106 ? -4.217 -3.257 5.957 1.00 87.38 106 VAL A N 1
ATOM 832 C CA . VAL A 1 106 ? -3.028 -2.822 6.724 1.00 87.38 106 VAL A CA 1
ATOM 833 C C . VAL A 1 106 ? -2.509 -3.919 7.660 1.00 87.38 106 VAL A C 1
ATOM 835 O O . VAL A 1 106 ? -1.307 -4.007 7.889 1.00 87.38 106 VAL A O 1
ATOM 838 N N . THR A 1 107 ? -3.395 -4.755 8.204 1.00 87.75 107 THR A N 1
ATOM 839 C CA . THR A 1 107 ? -3.017 -5.876 9.087 1.00 87.75 107 THR A CA 1
ATOM 840 C C . THR A 1 107 ? -2.671 -7.157 8.327 1.00 87.75 107 THR A C 1
ATOM 842 O O . THR A 1 107 ? -2.150 -8.106 8.917 1.00 87.75 107 THR A O 1
ATOM 845 N N . GLY A 1 108 ? -2.937 -7.198 7.020 1.00 85.44 108 GLY A N 1
ATOM 846 C CA . GLY A 1 108 ? -2.653 -8.345 6.174 1.00 85.44 108 GLY A CA 1
ATOM 847 C C . GLY A 1 108 ? -1.153 -8.628 6.086 1.00 85.44 108 GLY A C 1
ATOM 848 O O . GLY A 1 108 ? -0.377 -7.795 5.625 1.00 85.44 108 GLY A O 1
ATOM 849 N N . LYS A 1 109 ? -0.740 -9.845 6.461 1.00 73.12 109 LYS A N 1
ATOM 850 C CA . LYS A 1 109 ? 0.664 -10.302 6.372 1.00 73.12 109 LYS A CA 1
ATOM 851 C C . LYS A 1 109 ? 1.221 -10.244 4.946 1.00 73.12 109 LYS A C 1
ATOM 853 O O . LYS A 1 109 ? 2.418 -10.059 4.753 1.00 73.12 109 LYS A O 1
ATOM 858 N N . GLU A 1 110 ? 0.349 -10.381 3.950 1.00 67.31 110 GLU A N 1
ATOM 859 C CA . GLU A 1 110 ? 0.725 -10.310 2.540 1.00 67.31 110 GLU A CA 1
ATOM 860 C C . GLU A 1 110 ? 1.103 -8.901 2.078 1.00 67.31 110 GLU A C 1
ATOM 862 O O . GLU A 1 110 ? 1.814 -8.777 1.084 1.00 67.31 110 GLU A O 1
ATOM 867 N N . LEU A 1 111 ? 0.693 -7.847 2.792 1.00 70.19 111 LEU A N 1
ATOM 868 C CA . LEU A 1 111 ? 0.952 -6.469 2.379 1.00 70.19 111 LEU A CA 1
ATOM 869 C C . LEU A 1 111 ? 2.454 -6.186 2.276 1.00 70.19 111 LEU A C 1
ATOM 871 O O . LEU A 1 111 ? 2.907 -5.586 1.305 1.00 70.19 111 LEU A O 1
ATOM 875 N N . VAL A 1 112 ? 3.234 -6.641 3.258 1.00 69.38 112 VAL A N 1
ATOM 876 C CA . VAL A 1 112 ? 4.686 -6.417 3.298 1.00 69.38 112 VAL A CA 1
ATOM 877 C C . VAL A 1 112 ? 5.385 -7.206 2.189 1.00 69.38 112 VAL A C 1
ATOM 879 O O . VAL A 1 112 ? 6.181 -6.639 1.442 1.00 69.38 112 VAL A O 1
ATOM 882 N N . VAL A 1 113 ? 5.025 -8.483 2.024 1.00 75.00 113 VAL A N 1
ATOM 883 C CA . VAL A 1 113 ? 5.631 -9.393 1.037 1.00 75.00 113 VAL A CA 1
ATOM 884 C C . VAL A 1 113 ? 5.296 -8.970 -0.398 1.00 75.00 113 VAL A C 1
ATOM 886 O O . VAL A 1 113 ? 6.191 -8.824 -1.234 1.00 75.00 113 VAL A O 1
ATOM 889 N N . GLN A 1 114 ? 4.018 -8.706 -0.690 1.00 76.56 114 GLN A N 1
ATOM 890 C CA . GLN A 1 114 ? 3.582 -8.236 -2.008 1.00 76.56 114 GLN A CA 1
ATOM 891 C C . GLN A 1 114 ? 4.148 -6.842 -2.312 1.00 76.56 114 GLN A C 1
ATOM 893 O O . GLN A 1 114 ? 4.443 -6.538 -3.470 1.00 76.56 114 GLN A O 1
ATOM 898 N N . ARG A 1 115 ? 4.388 -6.006 -1.290 1.00 73.19 115 ARG A N 1
ATOM 899 C CA . ARG A 1 115 ? 5.031 -4.699 -1.474 1.00 73.19 115 ARG A CA 1
ATOM 900 C C . ARG A 1 115 ? 6.503 -4.804 -1.852 1.00 73.19 115 ARG A C 1
ATOM 902 O O . ARG A 1 115 ? 6.924 -4.083 -2.753 1.00 73.19 115 ARG A O 1
ATOM 909 N N . GLU A 1 116 ? 7.294 -5.638 -1.187 1.00 78.25 116 GLU A N 1
ATOM 910 C CA . GLU A 1 116 ? 8.711 -5.797 -1.549 1.00 78.25 116 GLU A CA 1
ATOM 911 C C . GLU A 1 116 ? 8.863 -6.312 -2.981 1.00 78.25 116 GLU A C 1
ATOM 913 O O . GLU A 1 116 ? 9.707 -5.824 -3.738 1.00 78.25 116 GLU A O 1
ATOM 918 N N . LYS A 1 117 ? 7.980 -7.235 -3.379 1.00 81.81 117 LYS A N 1
ATOM 919 C CA . LYS A 1 117 ? 7.886 -7.711 -4.760 1.00 81.81 117 LYS A CA 1
ATOM 920 C C . LYS A 1 117 ? 7.524 -6.575 -5.726 1.00 81.81 117 LYS A C 1
ATOM 922 O O . LYS A 1 117 ? 8.174 -6.421 -6.757 1.00 81.81 117 LYS A O 1
ATOM 927 N N . ALA A 1 118 ? 6.550 -5.733 -5.375 1.00 81.62 118 ALA A N 1
ATOM 928 C CA . ALA A 1 118 ? 6.162 -4.581 -6.191 1.00 81.62 118 ALA A CA 1
ATOM 929 C C . ALA A 1 118 ? 7.276 -3.530 -6.322 1.00 81.62 118 ALA A C 1
ATOM 931 O O . ALA A 1 118 ? 7.470 -2.993 -7.407 1.00 81.62 118 ALA A O 1
ATOM 932 N N . ALA A 1 119 ? 8.030 -3.241 -5.258 1.00 79.50 119 ALA A N 1
ATOM 933 C CA . ALA A 1 119 ? 9.135 -2.281 -5.310 1.00 79.50 119 ALA A CA 1
ATOM 934 C C . ALA A 1 119 ? 10.254 -2.756 -6.250 1.00 79.50 119 ALA A C 1
ATOM 936 O O . ALA A 1 119 ? 10.665 -2.001 -7.131 1.00 79.50 119 ALA A O 1
ATOM 937 N N . LYS A 1 120 ? 10.665 -4.027 -6.130 1.00 82.00 120 LYS A N 1
ATOM 938 C CA . LYS A 1 120 ? 11.678 -4.642 -7.006 1.00 82.00 120 LYS A CA 1
ATOM 939 C C . LYS A 1 120 ? 11.288 -4.585 -8.483 1.00 82.00 120 LYS A C 1
ATOM 941 O O . LYS A 1 120 ? 12.151 -4.359 -9.321 1.00 82.00 120 LYS A O 1
ATOM 946 N N . LEU A 1 121 ? 9.999 -4.751 -8.779 1.00 81.38 121 LEU A N 1
ATOM 947 C CA . LEU A 1 121 ? 9.462 -4.671 -10.135 1.00 81.38 121 LEU A CA 1
ATOM 948 C C . LEU A 1 121 ? 9.364 -3.225 -10.655 1.00 81.38 121 LEU A C 1
ATOM 950 O O . LEU A 1 121 ? 9.672 -2.945 -11.812 1.00 81.38 121 LEU A O 1
ATOM 954 N N . LEU A 1 122 ? 8.891 -2.293 -9.823 1.00 80.00 122 LEU A N 1
ATOM 955 C CA . LEU A 1 122 ? 8.558 -0.933 -10.252 1.00 80.00 122 LEU A CA 1
ATOM 956 C C . LEU A 1 122 ? 9.766 0.009 -10.303 1.00 80.00 122 LEU A C 1
ATOM 958 O O . LEU A 1 122 ? 9.774 0.924 -11.123 1.00 80.00 122 LEU A O 1
ATOM 962 N N . GLU A 1 123 ? 10.784 -0.176 -9.462 1.00 81.88 123 GLU A N 1
ATOM 963 C CA . GLU A 1 123 ? 11.961 0.706 -9.437 1.00 81.88 123 GLU A CA 1
ATOM 964 C C . GLU A 1 123 ? 12.703 0.772 -10.787 1.00 81.88 123 GLU A C 1
ATOM 966 O O . GLU A 1 123 ? 12.943 1.885 -11.277 1.00 81.88 123 GLU A O 1
ATOM 971 N N . PRO A 1 124 ? 13.007 -0.359 -11.457 1.00 78.38 124 PRO A N 1
ATOM 972 C CA . PRO A 1 124 ? 13.601 -0.335 -12.791 1.00 78.38 124 PRO A CA 1
ATOM 973 C C . PRO A 1 124 ? 12.679 0.331 -13.814 1.00 78.38 124 PRO A C 1
ATOM 975 O O . PRO A 1 124 ? 13.131 1.180 -14.581 1.00 78.38 124 PRO A O 1
ATOM 978 N N . LEU A 1 125 ? 11.376 0.030 -13.777 1.00 77.25 125 LEU A N 1
ATOM 979 C CA . LEU A 1 125 ? 10.372 0.623 -14.668 1.00 77.25 125 LEU A CA 1
ATOM 980 C C . LEU A 1 125 ? 10.308 2.151 -14.551 1.00 77.25 125 LEU A C 1
ATOM 982 O O . LEU A 1 125 ? 10.215 2.847 -15.564 1.00 77.25 125 LEU A O 1
ATOM 986 N N . VAL A 1 126 ? 10.407 2.690 -13.334 1.00 78.19 126 VAL A N 1
ATOM 987 C CA . VAL A 1 126 ? 10.459 4.139 -13.091 1.00 78.19 126 VAL A CA 1
ATOM 988 C C . VAL A 1 126 ? 11.744 4.748 -13.644 1.00 78.19 126 VAL A C 1
ATOM 990 O O . VAL A 1 126 ? 11.698 5.808 -14.275 1.00 78.19 126 VAL A O 1
ATOM 993 N N . LYS A 1 127 ? 12.887 4.081 -13.449 1.00 77.50 127 LYS A N 1
ATOM 994 C CA . LYS A 1 127 ? 14.180 4.528 -13.984 1.00 77.50 127 LYS A CA 1
ATOM 995 C C . LYS A 1 127 ? 14.162 4.575 -15.512 1.00 77.50 127 LYS A C 1
ATOM 997 O O . LYS A 1 127 ? 14.619 5.559 -16.093 1.00 77.50 127 LYS A O 1
ATOM 1002 N N . PHE A 1 128 ? 13.594 3.554 -16.150 1.00 73.19 128 PHE A N 1
ATOM 1003 C CA . PHE A 1 128 ? 13.414 3.505 -17.597 1.00 73.19 128 PHE A CA 1
ATOM 1004 C C . PHE A 1 128 ? 12.446 4.588 -18.085 1.00 73.19 128 PHE A C 1
ATOM 1006 O O . PHE A 1 128 ? 12.799 5.347 -18.984 1.00 73.19 128 PHE A O 1
ATOM 1013 N N . GLN A 1 129 ? 11.285 4.756 -17.441 1.00 72.56 129 GLN A N 1
ATOM 1014 C CA . GLN A 1 129 ? 10.339 5.829 -17.773 1.00 72.56 129 GLN A CA 1
ATOM 1015 C C . GLN A 1 129 ? 11.009 7.211 -17.729 1.00 72.56 129 GLN A C 1
ATOM 1017 O O . GLN A 1 129 ? 10.864 7.990 -18.668 1.00 72.56 129 GLN A O 1
ATOM 1022 N N . GLY A 1 130 ? 11.789 7.501 -16.684 1.00 70.06 130 GLY A N 1
ATOM 1023 C CA . GLY A 1 130 ? 12.507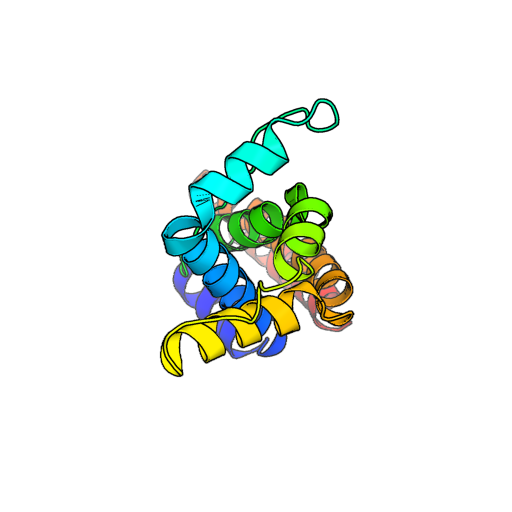 8.771 -16.566 1.00 70.06 130 GLY A CA 1
ATOM 1024 C C . GLY A 1 130 ? 13.571 8.987 -17.649 1.00 70.06 130 GLY A C 1
ATOM 1025 O O . GLY A 1 130 ? 13.825 10.131 -18.020 1.00 70.06 130 GLY A O 1
ATOM 1026 N N . ARG A 1 131 ? 14.176 7.915 -18.178 1.00 69.88 131 ARG A N 1
ATOM 1027 C CA . ARG A 1 131 ? 15.109 7.984 -19.316 1.00 69.88 131 ARG A CA 1
ATOM 1028 C C . ARG A 1 131 ? 14.373 8.245 -20.631 1.00 69.88 131 ARG A C 1
ATOM 1030 O O . ARG A 1 131 ? 14.775 9.148 -21.355 1.00 69.88 131 ARG A O 1
ATOM 1037 N N . PHE A 1 132 ? 13.268 7.545 -20.886 1.00 67.12 132 PHE A N 1
ATOM 1038 C CA . PHE A 1 132 ? 12.438 7.727 -22.087 1.00 67.12 132 PHE A CA 1
ATOM 1039 C C . PHE A 1 132 ? 11.747 9.091 -22.159 1.00 67.12 132 PHE A C 1
ATOM 1041 O O . PHE A 1 132 ? 11.490 9.597 -23.246 1.00 67.12 132 PHE A O 1
ATOM 1048 N N . GLU A 1 133 ? 11.405 9.678 -21.012 1.00 68.62 133 GLU A N 1
ATOM 1049 C CA . GLU A 1 133 ? 10.778 11.003 -20.959 1.00 68.62 133 GLU A CA 1
ATOM 1050 C C . GLU A 1 133 ? 11.792 12.145 -21.122 1.00 68.62 133 GLU A C 1
ATOM 1052 O O . GLU A 1 133 ? 11.416 13.222 -21.577 1.00 68.62 133 GLU A O 1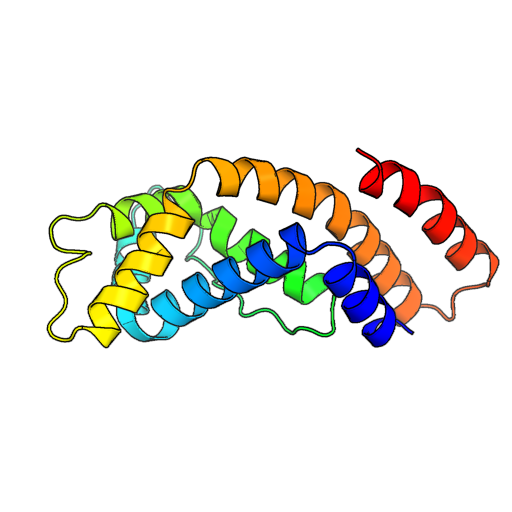
ATOM 1057 N N . LYS A 1 134 ? 13.066 11.927 -20.760 1.00 67.50 134 LYS A N 1
ATOM 1058 C CA . LYS A 1 134 ? 14.125 12.951 -20.827 1.00 67.50 134 LYS A CA 1
ATOM 1059 C C . LYS A 1 134 ? 14.958 12.893 -22.105 1.00 67.50 134 LYS A C 1
ATOM 1061 O O . LYS A 1 134 ? 15.369 13.939 -22.592 1.00 67.50 134 LYS A O 1
ATOM 1066 N N . ASN A 1 135 ? 15.188 11.701 -22.648 1.00 56.59 135 ASN A N 1
ATOM 1067 C CA . ASN A 1 135 ? 15.937 11.491 -23.880 1.00 56.59 135 ASN A CA 1
ATOM 1068 C C . ASN A 1 135 ? 15.007 10.911 -24.946 1.00 56.59 135 ASN A C 1
ATOM 1070 O O . ASN A 1 135 ? 14.184 10.046 -24.650 1.00 56.59 135 ASN A O 1
ATOM 1074 N N . ARG A 1 136 ? 15.175 11.332 -26.209 1.00 56.44 136 ARG A N 1
ATOM 1075 C CA . ARG A 1 136 ? 14.712 10.533 -27.354 1.00 56.44 136 ARG A CA 1
ATOM 1076 C C . ARG A 1 136 ? 15.509 9.229 -27.333 1.00 56.44 136 ARG A C 1
ATOM 1078 O O . ARG A 1 136 ? 16.577 9.163 -27.929 1.00 56.44 136 ARG A O 1
ATOM 1085 N N . ALA A 1 137 ? 15.049 8.256 -26.559 1.00 57.88 137 ALA A N 1
ATOM 1086 C CA . ALA A 1 137 ? 15.773 7.013 -26.382 1.00 57.88 137 ALA A CA 1
ATOM 1087 C C . ALA A 1 137 ? 15.963 6.312 -27.722 1.00 57.88 137 ALA A C 1
ATOM 1089 O O . ALA A 1 137 ? 15.065 6.301 -28.572 1.00 57.88 137 ALA A O 1
ATOM 1090 N N . VAL A 1 138 ? 17.141 5.732 -27.897 1.00 60.16 138 VAL A N 1
ATOM 1091 C CA . VAL A 1 138 ? 17.471 4.950 -29.087 1.00 60.16 138 VAL A CA 1
ATOM 1092 C C . VAL A 1 138 ? 16.864 3.553 -28.937 1.00 60.16 138 VAL A C 1
ATOM 1094 O O . VAL A 1 138 ? 16.735 3.042 -27.826 1.00 60.16 138 VAL A O 1
ATOM 1097 N N . ALA A 1 139 ? 16.467 2.919 -30.043 1.00 59.59 139 ALA A N 1
ATOM 1098 C CA . ALA A 1 139 ? 15.748 1.637 -30.023 1.00 59.59 139 ALA A CA 1
ATOM 1099 C C . ALA A 1 139 ? 16.475 0.518 -29.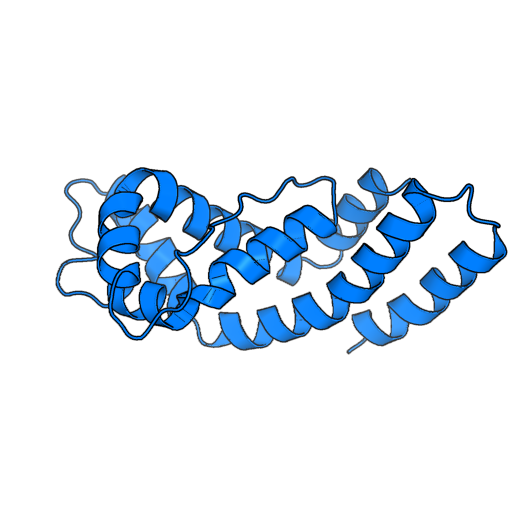241 1.00 59.59 139 ALA A C 1
ATOM 1101 O O . ALA A 1 139 ? 15.823 -0.349 -28.661 1.00 59.59 139 ALA A O 1
ATOM 1102 N N . SER A 1 140 ? 17.809 0.567 -29.163 1.00 65.06 140 SER A N 1
ATOM 1103 C CA . SER A 1 140 ? 18.638 -0.339 -28.357 1.00 65.06 140 SER A CA 1
ATOM 1104 C C . SER A 1 140 ? 18.365 -0.244 -26.849 1.00 65.06 140 SER A C 1
ATOM 1106 O O . SER A 1 140 ? 18.347 -1.263 -26.166 1.00 65.06 140 SER A O 1
ATOM 1108 N N . GLU A 1 141 ? 18.069 0.949 -26.326 1.00 60.75 141 GLU A N 1
ATOM 1109 C CA . GLU A 1 141 ? 17.776 1.170 -24.900 1.00 60.75 141 GLU A CA 1
ATOM 1110 C C . GLU A 1 141 ? 16.392 0.627 -24.503 1.00 60.75 141 GLU A C 1
ATOM 1112 O O . GLU A 1 141 ? 16.163 0.237 -23.358 1.00 60.75 141 GLU A O 1
ATOM 1117 N N . VAL A 1 142 ? 15.457 0.573 -25.459 1.00 63.25 142 VAL A N 1
ATOM 1118 C CA . VAL A 1 142 ? 14.146 -0.072 -25.276 1.00 63.25 142 VAL A CA 1
ATOM 1119 C C . VAL A 1 142 ? 14.301 -1.595 -25.220 1.00 63.25 142 VAL A C 1
ATOM 1121 O O . VAL A 1 142 ? 13.611 -2.253 -24.444 1.00 63.25 142 VAL A O 1
ATOM 1124 N N . PHE A 1 143 ? 15.234 -2.158 -25.991 1.00 60.06 143 PHE A N 1
ATOM 1125 C CA . PHE A 1 143 ? 15.514 -3.595 -26.002 1.00 60.06 143 PHE A CA 1
ATOM 1126 C C . PHE A 1 143 ? 16.079 -4.103 -24.668 1.00 60.06 143 PHE A C 1
ATOM 1128 O O . PHE A 1 143 ? 15.640 -5.148 -24.190 1.00 60.06 143 PHE A O 1
ATOM 1135 N N . GLU A 1 144 ? 16.971 -3.354 -24.009 1.00 65.62 144 GLU A N 1
ATOM 1136 C CA . GLU A 1 144 ? 17.476 -3.724 -22.674 1.00 65.62 144 GLU A CA 1
ATOM 1137 C C . GLU A 1 144 ? 16.349 -3.846 -21.637 1.00 65.62 144 GLU A C 1
ATOM 1139 O O . GLU A 1 144 ? 16.331 -4.772 -20.828 1.00 65.62 144 GLU A O 1
ATOM 1144 N N . MET A 1 145 ? 15.361 -2.950 -21.685 1.00 64.62 145 MET A N 1
ATOM 1145 C CA . MET A 1 145 ? 14.193 -3.009 -20.804 1.00 64.62 145 MET A CA 1
ATOM 1146 C C . MET A 1 145 ? 13.374 -4.293 -21.021 1.00 64.62 145 MET A C 1
ATOM 1148 O O . MET A 1 145 ? 12.926 -4.904 -20.050 1.00 64.62 145 MET A O 1
ATOM 1152 N N . VAL A 1 146 ? 13.189 -4.707 -22.279 1.00 62.72 146 VAL A N 1
ATOM 1153 C CA . VAL A 1 146 ? 12.451 -5.930 -22.643 1.00 62.72 146 VAL A CA 1
ATOM 1154 C C . VAL A 1 146 ? 13.189 -7.193 -22.191 1.00 62.72 146 VAL A C 1
ATOM 1156 O O . VAL A 1 146 ? 12.534 -8.186 -21.895 1.00 62.72 146 VAL A O 1
ATOM 1159 N N . LEU A 1 147 ? 14.518 -7.155 -22.080 1.00 64.38 147 LEU A N 1
ATOM 1160 C CA . LEU A 1 147 ? 15.321 -8.276 -21.581 1.00 64.38 147 LEU A CA 1
ATOM 1161 C C . LEU A 1 147 ? 15.347 -8.358 -20.046 1.00 64.38 147 LEU A C 1
ATOM 1163 O O . LEU A 1 147 ? 15.356 -9.452 -19.496 1.00 64.38 147 LEU A O 1
ATOM 1167 N N . VAL A 1 148 ? 15.317 -7.220 -19.343 1.00 64.12 148 VAL A N 1
ATOM 1168 C CA . VAL A 1 148 ? 15.391 -7.175 -17.866 1.00 64.12 148 VAL A CA 1
ATOM 1169 C C . VAL A 1 148 ? 14.039 -7.453 -17.192 1.00 64.12 148 VAL A C 1
ATOM 1171 O O . VAL A 1 148 ? 13.991 -7.985 -16.083 1.00 64.12 148 VAL A O 1
ATOM 1174 N N . LEU A 1 149 ? 12.924 -7.090 -17.832 1.00 62.75 149 LEU A N 1
ATOM 1175 C CA . LEU A 1 149 ? 11.580 -7.237 -17.256 1.00 62.75 149 LEU A CA 1
ATOM 1176 C C . LEU A 1 149 ? 11.113 -8.687 -17.030 1.00 62.75 149 LEU A C 1
ATOM 1178 O O . LEU A 1 149 ? 10.567 -8.952 -15.957 1.00 62.75 149 LEU A O 1
ATOM 1182 N N . PRO A 1 150 ? 11.293 -9.628 -17.977 1.00 60.09 150 PRO A N 1
ATOM 1183 C CA . PRO A 1 150 ? 10.834 -11.006 -17.826 1.00 60.09 150 PRO A CA 1
ATOM 1184 C C . PRO A 1 150 ? 11.427 -11.695 -16.595 1.00 60.09 150 PRO A C 1
ATOM 1186 O O . PRO A 1 150 ? 10.686 -12.320 -15.840 1.00 60.09 150 PRO A O 1
ATOM 1189 N N . ASP A 1 151 ? 12.715 -11.489 -16.314 1.00 60.00 151 ASP A N 1
ATOM 1190 C CA . ASP A 1 151 ? 13.403 -12.097 -15.166 1.00 60.00 151 ASP A CA 1
ATOM 1191 C C . ASP A 1 151 ? 12.895 -11.589 -13.807 1.00 60.00 151 ASP A C 1
ATOM 1193 O O . ASP A 1 151 ? 13.012 -12.280 -12.790 1.00 60.00 151 ASP A O 1
ATOM 1197 N N . GLN A 1 152 ? 12.304 -10.391 -13.775 1.00 57.72 152 GLN A N 1
ATOM 1198 C CA . GLN A 1 152 ? 11.700 -9.807 -12.574 1.00 57.72 152 GLN A CA 1
ATOM 1199 C C . GLN A 1 152 ? 10.206 -10.120 -12.427 1.00 57.72 152 GLN A C 1
ATOM 1201 O O . GLN A 1 152 ? 9.670 -10.013 -11.323 1.00 57.72 152 GLN A O 1
ATOM 1206 N N . ILE A 1 153 ? 9.536 -10.495 -13.521 1.00 52.84 153 ILE A N 1
ATOM 1207 C CA . ILE A 1 153 ? 8.105 -10.829 -13.558 1.00 52.84 153 ILE A CA 1
ATOM 1208 C C . ILE A 1 153 ? 7.872 -12.344 -13.397 1.00 52.84 153 ILE A C 1
ATOM 1210 O O . ILE A 1 153 ? 6.846 -12.739 -12.845 1.00 52.84 153 ILE A O 1
ATOM 1214 N N . ALA A 1 154 ? 8.807 -13.189 -13.848 1.00 50.06 154 ALA A N 1
ATOM 1215 C CA . ALA A 1 154 ? 8.672 -14.651 -13.882 1.00 50.06 154 ALA A CA 1
ATOM 1216 C C . ALA A 1 154 ? 9.002 -15.380 -12.557 1.00 50.06 154 ALA A C 1
ATOM 1218 O O . ALA A 1 154 ? 8.910 -16.606 -12.499 1.00 50.06 154 ALA A O 1
ATOM 1219 N N . LYS A 1 155 ? 9.359 -14.655 -11.489 1.00 44.50 155 LYS A N 1
ATOM 1220 C CA . LYS A 1 155 ? 9.514 -15.171 -10.112 1.00 44.50 155 LYS A CA 1
ATOM 1221 C C . LYS A 1 155 ? 8.438 -14.581 -9.202 1.00 44.50 155 LYS A C 1
ATOM 1223 O O . LYS A 1 155 ? 8.027 -15.213 -8.207 1.00 44.50 155 LYS A O 1
#

pLDDT: mean 76.5, std 11.26, range [44.5, 91.62]